Protein AF-A0A932JHH6-F1 (afdb_monomer_lite)

pLDDT: mean 76.96, std 13.88, range [39.34, 95.38]

Secondary structure (DSSP, 8-state):
--EEE--TT--GGGTTTTSEEEEEEPTT-------TTEEEEE----S--HHHHHHHHHTT---BTTB-HHHHHHHHHHHHHHHHHSS--

Sequence (89 aa):
MRIGIFGGSFNPVHNVRLCRFVVFSRPGAARRRAPAAVRFAPFDALGISASDIRRRLESGKSVKRLVPAVIEKDLKNYFGRTRSTRIQK

Foldseek 3Di:
DDEDEDDDPDDCQVPLVPHQAEAEDEPPDDDDDDPPSYHYDYDPDDPADPVVVLVCLLVVHDCPPVDPPVCRVVSNVVSVVVVVVVVPD

Structure (mmCIF, N/CA/C/O backbone):
data_AF-A0A932JHH6-F1
#
_entry.id   AF-A0A932JHH6-F1
#
loop_
_atom_site.group_PDB
_atom_site.id
_atom_site.type_symbol
_atom_site.label_atom_id
_atom_site.label_alt_id
_atom_site.label_comp_id
_atom_site.label_asym_id
_atom_site.label_entity_id
_atom_site.label_seq_id
_atom_site.pdbx_PDB_ins_code
_atom_site.Cartn_x
_atom_site.Cartn_y
_atom_site.Cartn_z
_atom_site.occupancy
_atom_site.B_iso_or_equiv
_atom_site.auth_seq_id
_atom_site.auth_comp_id
_atom_site.auth_asym_id
_atom_site.auth_atom_id
_atom_site.pdbx_PDB_model_num
ATOM 1 N N . MET A 1 1 ? -4.557 -7.714 -22.054 1.00 49.84 1 MET A N 1
ATOM 2 C CA . MET A 1 1 ? -3.283 -7.075 -21.639 1.00 49.84 1 MET A CA 1
ATOM 3 C C . MET A 1 1 ? -3.022 -7.426 -20.173 1.00 49.84 1 MET A C 1
ATOM 5 O O . MET A 1 1 ? -3.935 -7.242 -19.383 1.00 49.84 1 MET A O 1
ATOM 9 N N . ARG A 1 2 ? -1.856 -7.986 -19.800 1.00 55.19 2 ARG A N 1
ATOM 10 C CA . ARG A 1 2 ? -1.540 -8.379 -18.405 1.00 55.19 2 ARG A CA 1
ATOM 11 C C . ARG A 1 2 ? -0.559 -7.373 -17.783 1.00 55.19 2 ARG A C 1
ATOM 13 O O . ARG A 1 2 ? 0.610 -7.345 -18.164 1.00 55.19 2 ARG A O 1
ATOM 20 N N . ILE A 1 3 ? -1.049 -6.521 -16.881 1.00 63.94 3 ILE A N 1
ATOM 21 C CA . ILE A 1 3 ? -0.228 -5.604 -16.073 1.00 63.94 3 ILE A CA 1
ATOM 22 C C . ILE A 1 3 ? 0.073 -6.304 -14.748 1.00 63.94 3 ILE A C 1
ATOM 24 O O . ILE A 1 3 ? -0.853 -6.765 -14.086 1.00 63.94 3 ILE A O 1
ATOM 28 N N . GLY A 1 4 ? 1.347 -6.377 -14.368 1.00 61.28 4 GLY A N 1
ATOM 29 C CA . GLY A 1 4 ? 1.752 -6.857 -13.049 1.00 61.28 4 GLY A CA 1
ATOM 30 C C . GLY A 1 4 ? 2.244 -5.701 -12.181 1.00 61.28 4 GLY A C 1
ATOM 31 O O . GLY A 1 4 ? 3.054 -4.885 -12.629 1.00 61.28 4 GLY A O 1
ATOM 32 N N . ILE A 1 5 ? 1.743 -5.624 -10.947 1.00 64.38 5 ILE A N 1
ATOM 33 C CA . ILE A 1 5 ? 2.182 -4.654 -9.938 1.00 64.38 5 ILE A CA 1
ATOM 34 C C . ILE A 1 5 ? 3.190 -5.362 -9.034 1.00 64.38 5 ILE A C 1
ATOM 36 O O . ILE A 1 5 ? 2.853 -6.348 -8.384 1.00 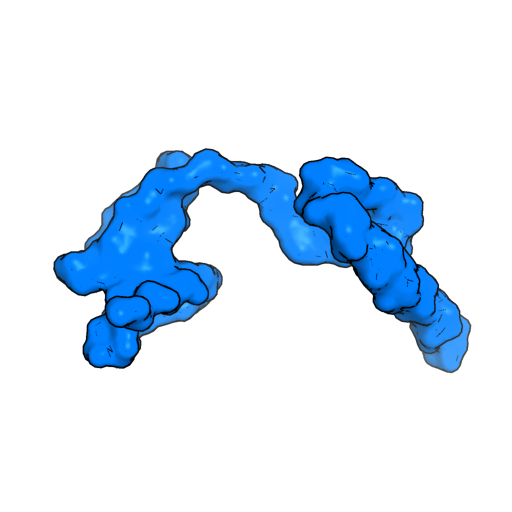64.38 5 ILE A O 1
ATOM 40 N N . PHE A 1 6 ? 4.423 -4.861 -8.993 1.00 63.22 6 PHE A N 1
ATOM 41 C CA . PHE A 1 6 ? 5.514 -5.455 -8.220 1.00 63.22 6 PHE A CA 1
ATOM 42 C C . PHE A 1 6 ? 6.206 -4.385 -7.368 1.00 63.22 6 PHE A C 1
ATOM 44 O O . PHE A 1 6 ? 6.313 -3.231 -7.782 1.00 63.22 6 PHE A O 1
ATOM 51 N N . GLY A 1 7 ? 6.691 -4.764 -6.184 1.00 59.44 7 GLY A N 1
ATOM 52 C CA . GLY A 1 7 ? 7.412 -3.877 -5.264 1.00 59.44 7 GLY A CA 1
ATOM 53 C C . GLY A 1 7 ? 8.485 -4.615 -4.454 1.00 59.44 7 GLY A C 1
ATOM 54 O O . GLY A 1 7 ? 8.551 -5.842 -4.469 1.00 59.44 7 GLY A O 1
ATOM 55 N N . GLY A 1 8 ? 9.330 -3.867 -3.736 1.00 66.81 8 GLY A N 1
ATOM 56 C CA . GLY A 1 8 ? 10.379 -4.411 -2.858 1.00 66.81 8 GLY A CA 1
ATOM 57 C C . GLY A 1 8 ? 11.705 -4.727 -3.568 1.00 66.81 8 GLY A C 1
ATOM 58 O O . GLY A 1 8 ? 12.128 -3.988 -4.449 1.00 66.81 8 GLY A O 1
ATOM 59 N N . SER A 1 9 ? 12.357 -5.828 -3.167 1.00 61.38 9 SER A N 1
ATOM 60 C CA . SER A 1 9 ? 13.628 -6.349 -3.726 1.00 61.38 9 SER A CA 1
ATOM 61 C C . SER A 1 9 ? 13.478 -6.953 -5.137 1.00 61.38 9 SER A C 1
ATOM 63 O O . SER A 1 9 ? 14.442 -7.403 -5.756 1.00 61.38 9 SER A O 1
ATOM 65 N N . PHE A 1 10 ? 12.251 -7.001 -5.664 1.00 63.06 10 PHE A N 1
ATOM 66 C CA . PHE A 1 10 ? 11.971 -7.676 -6.922 1.00 63.06 10 PHE A CA 1
ATOM 67 C C . PHE A 1 10 ? 12.709 -7.005 -8.084 1.00 63.06 10 PHE A C 1
ATOM 69 O O . PHE A 1 10 ? 12.537 -5.812 -8.333 1.00 63.06 10 PHE A O 1
ATOM 76 N N . ASN A 1 11 ? 13.521 -7.782 -8.803 1.00 65.12 11 ASN A N 1
ATOM 77 C CA . ASN A 1 11 ? 14.324 -7.280 -9.907 1.00 65.12 11 ASN A CA 1
ATOM 78 C C . ASN A 1 11 ? 13.602 -7.506 -11.255 1.00 65.12 11 ASN A C 1
ATOM 80 O O . ASN A 1 11 ? 13.572 -8.640 -11.745 1.00 65.12 11 ASN A O 1
ATOM 84 N N . PRO A 1 12 ? 13.009 -6.465 -11.874 1.00 63.00 12 PRO A N 1
ATOM 85 C CA . PRO A 1 12 ? 12.131 -6.632 -13.031 1.00 63.00 12 PRO A CA 1
ATOM 86 C C . PRO A 1 12 ? 12.864 -7.091 -14.299 1.00 63.00 12 PRO A C 1
ATOM 88 O O . PRO A 1 12 ? 12.222 -7.684 -15.163 1.00 63.00 12 PRO A O 1
ATOM 91 N N . VAL A 1 13 ? 14.187 -6.879 -14.417 1.00 64.81 13 VAL A N 1
ATOM 92 C CA . VAL A 1 13 ? 14.960 -7.231 -15.633 1.00 64.81 13 VAL A CA 1
ATOM 93 C C . VAL A 1 13 ? 14.851 -8.700 -16.029 1.00 64.81 13 VAL A C 1
ATOM 95 O O . VAL A 1 13 ? 14.834 -8.988 -17.220 1.00 64.81 13 VAL A O 1
ATOM 98 N N . HIS A 1 14 ? 14.722 -9.624 -15.076 1.00 67.56 14 HIS A N 1
ATOM 99 C CA . HIS A 1 14 ? 14.662 -11.055 -15.393 1.00 67.56 14 HIS A CA 1
ATOM 100 C C . HIS A 1 14 ? 13.277 -11.523 -15.869 1.00 67.56 14 HIS A C 1
ATOM 102 O O . HIS A 1 14 ? 13.159 -12.607 -16.425 1.00 67.56 14 HIS A O 1
ATOM 108 N N . ASN A 1 15 ? 12.231 -10.705 -15.694 1.00 66.56 15 ASN A N 1
ATOM 109 C CA . ASN A 1 15 ? 10.838 -11.127 -15.879 1.00 66.56 15 ASN A CA 1
ATOM 110 C C . ASN A 1 15 ? 10.060 -10.299 -16.917 1.00 66.56 15 ASN A C 1
ATOM 112 O O . ASN A 1 15 ? 8.875 -10.555 -17.135 1.00 66.56 15 ASN A O 1
ATOM 116 N N . VAL A 1 16 ? 10.701 -9.336 -17.595 1.00 66.12 16 VAL A N 1
ATOM 117 C CA . VAL A 1 16 ? 10.063 -8.449 -18.600 1.00 66.12 16 VAL A CA 1
ATOM 118 C C . VAL A 1 16 ? 9.382 -9.184 -19.759 1.00 66.12 16 VAL A C 1
ATOM 120 O O . VAL A 1 16 ? 8.502 -8.617 -20.398 1.00 66.12 16 VAL A O 1
ATOM 123 N N . ARG A 1 17 ? 9.748 -10.445 -20.028 1.00 76.38 17 ARG A N 1
ATOM 124 C CA . ARG A 1 17 ? 9.091 -11.278 -21.050 1.00 76.38 17 ARG A CA 1
ATOM 125 C C . ARG A 1 17 ? 7.693 -11.756 -20.639 1.00 76.38 17 ARG A C 1
ATOM 127 O O . ARG A 1 17 ? 6.886 -12.053 -21.510 1.00 76.38 17 ARG A O 1
ATOM 134 N N . LEU A 1 18 ? 7.403 -11.832 -19.338 1.00 77.94 18 LEU A N 1
ATOM 135 C CA . LEU A 1 18 ? 6.157 -12.406 -18.816 1.00 77.94 18 LEU A CA 1
ATOM 136 C C . LEU A 1 18 ? 5.042 -11.365 -18.667 1.00 77.94 18 LEU A C 1
ATOM 138 O O . LEU A 1 18 ? 3.860 -11.691 -18.775 1.00 77.94 18 LEU A O 1
ATOM 142 N N . CYS A 1 19 ? 5.402 -10.112 -18.390 1.00 77.56 19 CYS A N 1
ATOM 143 C CA . CYS A 1 19 ? 4.439 -9.041 -18.166 1.00 77.56 19 CYS A CA 1
ATOM 144 C C . CYS A 1 19 ? 5.068 -7.654 -18.328 1.00 77.56 19 CYS A C 1
ATOM 146 O O . CYS A 1 19 ? 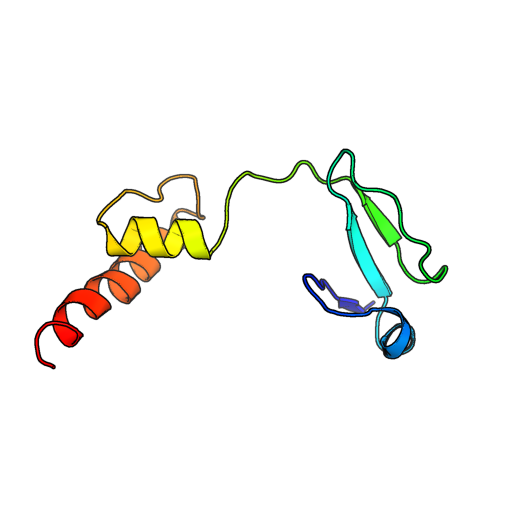6.288 -7.484 -18.306 1.00 77.56 19 CYS A O 1
ATOM 148 N N . ARG A 1 20 ? 4.206 -6.639 -18.460 1.00 78.25 20 ARG A N 1
ATOM 149 C CA . ARG A 1 20 ? 4.627 -5.236 -18.463 1.00 78.25 20 ARG A CA 1
ATOM 150 C C . ARG A 1 20 ? 4.705 -4.721 -17.029 1.00 78.25 20 ARG A C 1
ATOM 152 O O . ARG A 1 20 ? 3.715 -4.786 -16.299 1.00 78.25 20 ARG A O 1
ATOM 159 N N . PHE A 1 21 ? 5.862 -4.181 -16.660 1.00 82.31 21 PHE A N 1
ATOM 160 C CA . PHE A 1 21 ? 6.127 -3.676 -15.315 1.00 82.31 21 PHE A CA 1
ATOM 161 C C . PHE A 1 21 ? 5.788 -2.192 -15.197 1.00 82.31 21 PHE A C 1
ATOM 163 O O . PHE A 1 21 ? 6.169 -1.386 -16.053 1.00 82.31 21 PHE A O 1
ATOM 170 N N . VAL A 1 22 ? 5.128 -1.837 -14.094 1.00 83.62 22 VAL A N 1
ATOM 171 C CA . VAL A 1 22 ? 4.942 -0.452 -13.656 1.00 83.62 22 VAL A CA 1
ATOM 172 C C . VAL A 1 22 ? 5.605 -0.283 -12.291 1.00 83.62 22 VAL A C 1
ATOM 174 O O . VAL A 1 22 ? 5.288 -1.013 -11.356 1.00 83.62 22 VAL A O 1
ATOM 177 N N . VAL A 1 23 ? 6.538 0.660 -12.189 1.00 81.88 23 VAL A N 1
ATOM 178 C CA . VAL A 1 23 ? 7.285 0.973 -10.966 1.00 81.88 23 VAL A CA 1
ATOM 179 C C . VAL A 1 23 ? 6.825 2.323 -10.440 1.00 81.88 23 VAL A C 1
ATOM 181 O O . VAL A 1 23 ? 6.896 3.323 -11.151 1.00 81.88 23 VAL A O 1
ATOM 184 N N . PHE A 1 24 ? 6.379 2.361 -9.188 1.00 82.38 24 PHE A N 1
ATOM 185 C CA . PHE A 1 24 ? 6.000 3.604 -8.523 1.00 82.38 24 PHE A CA 1
ATOM 186 C C . PHE A 1 24 ? 7.233 4.269 -7.911 1.00 82.38 24 PHE A C 1
ATOM 188 O O . PHE A 1 24 ? 7.853 3.729 -6.993 1.00 82.38 24 PHE A O 1
ATOM 195 N N . SER A 1 25 ? 7.606 5.432 -8.438 1.00 75.88 25 SER A N 1
ATOM 196 C CA . SER A 1 25 ? 8.754 6.195 -7.951 1.00 75.88 25 SER A CA 1
ATOM 197 C C . SER A 1 25 ? 8.357 7.054 -6.754 1.00 75.88 25 SER A C 1
ATOM 199 O O . SER A 1 25 ? 7.385 7.804 -6.828 1.00 75.88 25 SER A O 1
ATOM 201 N N . ARG A 1 26 ? 9.146 6.992 -5.675 1.00 71.00 26 ARG A N 1
ATOM 202 C CA . ARG A 1 26 ? 9.071 7.959 -4.569 1.00 71.00 26 ARG A CA 1
ATOM 203 C C . ARG A 1 26 ? 9.663 9.307 -5.019 1.00 71.00 26 ARG A C 1
ATOM 205 O O . ARG A 1 26 ? 10.727 9.297 -5.645 1.00 71.00 26 ARG A O 1
ATOM 212 N N . PRO A 1 27 ? 9.043 10.449 -4.674 1.00 67.81 27 PRO A N 1
ATOM 213 C CA . PRO A 1 27 ? 9.645 11.765 -4.874 1.00 67.81 27 PRO A CA 1
ATOM 214 C C . PRO A 1 27 ? 11.042 11.829 -4.236 1.00 67.81 27 PRO A C 1
ATOM 216 O O . PRO A 1 27 ? 11.228 11.367 -3.111 1.00 67.81 27 PRO A O 1
ATOM 219 N N . GLY A 1 28 ? 12.034 12.337 -4.973 1.00 71.12 28 GLY A N 1
ATOM 220 C CA . GLY A 1 28 ? 13.431 12.429 -4.521 1.00 71.12 28 GLY A CA 1
ATOM 221 C C . GLY A 1 28 ? 14.270 11.149 -4.659 1.00 71.12 28 GLY A C 1
ATOM 222 O O . GLY A 1 28 ? 15.479 11.195 -4.446 1.00 71.12 28 GLY A O 1
ATOM 223 N N . ALA A 1 29 ? 13.687 10.011 -5.054 1.00 70.88 29 ALA A N 1
ATOM 224 C CA . ALA A 1 29 ? 14.464 8.805 -5.328 1.00 70.88 29 ALA A CA 1
ATOM 225 C C . ALA A 1 29 ? 15.210 8.917 -6.668 1.00 70.88 29 ALA A C 1
ATOM 227 O O . ALA A 1 29 ? 14.618 9.253 -7.697 1.00 70.88 29 ALA A O 1
ATOM 228 N N . ALA A 1 30 ? 16.503 8.577 -6.675 1.00 67.75 30 ALA A N 1
ATOM 229 C CA . ALA A 1 30 ? 17.295 8.534 -7.900 1.00 67.75 30 ALA A CA 1
ATOM 230 C C . ALA A 1 30 ? 16.679 7.538 -8.895 1.00 67.75 30 ALA A C 1
ATOM 232 O O . ALA A 1 30 ? 16.492 6.354 -8.589 1.00 67.75 30 ALA A O 1
ATOM 233 N N . ARG A 1 31 ? 16.369 8.012 -10.106 1.00 65.69 31 ARG A N 1
ATOM 234 C CA . ARG A 1 31 ? 15.824 7.169 -11.171 1.00 65.69 31 ARG A CA 1
ATOM 235 C C . ARG A 1 31 ? 16.897 6.172 -11.609 1.00 65.69 31 ARG A C 1
ATOM 237 O O . ARG A 1 31 ? 17.819 6.516 -12.343 1.00 65.69 31 ARG A O 1
ATOM 244 N N . ARG A 1 32 ? 16.797 4.926 -11.144 1.00 69.06 32 ARG A N 1
ATOM 245 C CA . ARG A 1 32 ? 17.679 3.842 -11.596 1.00 69.06 32 ARG A CA 1
ATOM 246 C C . ARG A 1 32 ? 17.390 3.506 -13.060 1.00 69.06 32 ARG A C 1
ATOM 248 O O . ARG A 1 32 ? 16.235 3.535 -13.488 1.00 69.06 32 ARG A O 1
ATOM 255 N N . ARG A 1 33 ? 18.436 3.161 -13.822 1.00 70.88 33 ARG A N 1
ATOM 256 C CA . ARG A 1 33 ? 18.277 2.644 -15.191 1.00 70.88 33 ARG A CA 1
ATOM 257 C C . ARG A 1 33 ? 17.423 1.378 -15.137 1.00 70.88 33 ARG A C 1
ATOM 259 O O . ARG A 1 33 ? 17.709 0.475 -14.354 1.00 70.88 33 ARG A O 1
ATOM 266 N N . ALA A 1 34 ? 16.391 1.323 -15.967 1.00 72.94 34 ALA A N 1
ATOM 267 C CA . ALA A 1 34 ? 15.555 0.146 -16.151 1.00 72.94 34 ALA A CA 1
ATOM 268 C C . ALA A 1 34 ? 15.362 -0.108 -17.653 1.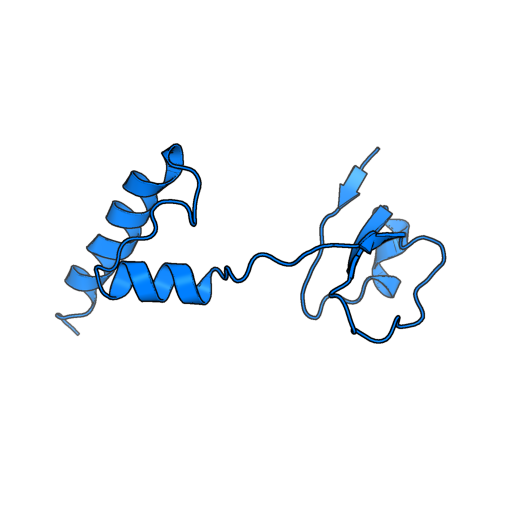00 72.94 34 ALA A C 1
ATOM 270 O O . ALA A 1 34 ? 15.478 0.834 -18.442 1.00 72.94 34 ALA A O 1
ATOM 271 N N . PRO A 1 35 ? 15.065 -1.352 -18.064 1.00 76.00 35 PRO A N 1
ATOM 272 C CA . PRO A 1 35 ? 14.734 -1.661 -19.451 1.00 76.00 35 PRO A CA 1
ATOM 273 C C . PRO A 1 35 ? 13.567 -0.816 -19.961 1.00 76.00 35 PRO A C 1
ATOM 275 O O . PRO A 1 35 ? 12.656 -0.499 -19.197 1.00 76.00 35 PRO A O 1
ATOM 278 N N . ALA A 1 36 ? 13.529 -0.554 -21.269 1.00 76.12 36 ALA A N 1
ATOM 279 C CA . ALA A 1 36 ? 12.456 0.213 -21.916 1.00 76.12 36 ALA A CA 1
ATOM 280 C C . ALA A 1 36 ? 11.042 -0.357 -21.662 1.00 76.12 36 ALA A C 1
ATOM 282 O O . ALA A 1 36 ? 10.050 0.369 -21.707 1.00 76.12 36 ALA A O 1
ATOM 283 N N . ALA A 1 37 ? 10.941 -1.654 -21.355 1.00 80.88 37 ALA A N 1
ATOM 284 C CA . ALA A 1 37 ? 9.688 -2.324 -21.014 1.00 80.88 37 ALA A CA 1
ATOM 285 C C . ALA A 1 37 ? 9.102 -1.919 -19.641 1.00 80.88 37 ALA A C 1
ATOM 287 O O . ALA A 1 37 ? 7.935 -2.211 -19.369 1.00 80.88 37 ALA A O 1
ATOM 288 N N . VAL A 1 38 ? 9.880 -1.252 -18.781 1.00 81.56 38 VAL A N 1
ATOM 289 C CA . VAL A 1 38 ? 9.463 -0.810 -17.444 1.00 81.56 38 VAL A CA 1
ATOM 290 C C . VAL A 1 38 ? 8.961 0.632 -17.506 1.00 81.56 38 VAL A C 1
ATOM 292 O O . VAL A 1 38 ? 9.698 1.548 -17.869 1.00 81.56 38 VAL A O 1
ATOM 295 N N . ARG A 1 39 ? 7.704 0.863 -17.114 1.00 83.75 39 ARG A N 1
ATOM 296 C CA . ARG A 1 39 ? 7.146 2.218 -16.986 1.00 83.75 39 ARG A CA 1
ATOM 297 C C . ARG A 1 39 ? 7.279 2.708 -15.552 1.00 83.75 39 ARG A C 1
ATOM 299 O O . ARG A 1 39 ? 6.878 2.008 -14.632 1.00 83.75 39 ARG A O 1
ATOM 306 N N . PHE A 1 40 ? 7.773 3.926 -15.366 1.00 81.69 40 PHE A N 1
ATOM 307 C CA . PHE A 1 40 ? 7.758 4.581 -14.060 1.00 81.69 40 PHE A CA 1
ATOM 308 C C . PHE A 1 40 ? 6.510 5.453 -13.931 1.00 81.69 40 PHE A C 1
ATOM 310 O O . PHE A 1 40 ? 6.215 6.229 -14.839 1.00 81.69 40 PHE A O 1
ATOM 317 N N . ALA A 1 41 ? 5.797 5.320 -12.818 1.00 83.19 41 ALA A N 1
ATOM 318 C CA . ALA A 1 41 ? 4.657 6.148 -12.460 1.00 83.19 41 ALA A CA 1
ATOM 319 C C . ALA A 1 41 ? 5.023 7.004 -11.235 1.00 83.19 41 ALA A C 1
ATOM 321 O O . ALA A 1 41 ? 5.523 6.452 -10.248 1.00 83.19 41 ALA A O 1
ATOM 322 N N . PRO A 1 42 ? 4.820 8.332 -11.275 1.00 77.81 42 PRO A N 1
ATOM 323 C CA . PRO A 1 42 ? 4.955 9.157 -10.081 1.00 77.81 42 PRO A CA 1
ATOM 324 C C . PRO A 1 42 ? 3.893 8.748 -9.054 1.00 77.81 42 PRO A C 1
ATOM 326 O O . PRO A 1 42 ? 2.767 8.409 -9.422 1.00 77.81 42 PRO A O 1
ATOM 329 N N . PHE A 1 43 ? 4.261 8.746 -7.774 1.00 81.56 43 PHE A N 1
ATOM 330 C CA . PHE A 1 43 ? 3.345 8.403 -6.694 1.00 81.56 43 PHE A CA 1
ATOM 331 C C . PHE A 1 43 ? 3.672 9.174 -5.422 1.00 81.56 43 PHE A C 1
ATOM 333 O O . PHE A 1 43 ? 4.754 9.017 -4.848 1.00 81.56 43 PHE A O 1
ATOM 340 N N . ASP A 1 44 ? 2.694 9.943 -4.950 1.00 79.25 44 ASP A N 1
ATOM 341 C CA . ASP A 1 44 ? 2.735 10.540 -3.624 1.00 79.25 44 ASP A CA 1
ATOM 342 C C . ASP A 1 44 ? 2.380 9.486 -2.611 1.00 79.25 44 ASP A C 1
ATOM 344 O O . ASP A 1 44 ? 1.248 9.014 -2.470 1.00 79.25 44 ASP A O 1
ATOM 348 N N . ALA A 1 45 ? 3.421 9.044 -1.942 1.00 74.50 45 ALA A N 1
ATOM 349 C CA . ALA A 1 45 ? 3.285 7.836 -1.204 1.00 74.50 45 ALA A CA 1
ATOM 350 C C . ALA A 1 45 ? 2.684 8.099 0.164 1.00 74.50 45 ALA A C 1
ATOM 352 O O . ALA A 1 45 ? 3.316 8.652 1.065 1.00 74.50 45 ALA A O 1
ATOM 353 N N . LEU A 1 46 ? 1.447 7.629 0.279 1.00 76.50 46 LEU A N 1
ATOM 354 C CA . LEU A 1 46 ? 0.668 7.544 1.497 1.00 76.50 46 LEU A CA 1
ATOM 355 C C . LEU A 1 46 ? 1.571 6.963 2.590 1.00 76.50 46 LEU A C 1
ATOM 357 O O . LEU A 1 46 ? 2.148 5.889 2.413 1.00 76.50 46 LEU A O 1
ATOM 361 N N . GLY A 1 47 ? 1.753 7.689 3.694 1.00 80.50 47 GLY A N 1
ATOM 362 C CA . GLY A 1 47 ? 2.571 7.286 4.847 1.00 80.50 47 GLY A CA 1
ATOM 363 C C . GLY A 1 47 ? 1.982 6.101 5.624 1.00 80.50 47 GLY A C 1
ATOM 364 O O . GLY A 1 47 ? 1.928 6.119 6.846 1.00 80.50 47 GLY A O 1
ATOM 365 N N . ILE A 1 48 ? 1.486 5.092 4.911 1.00 86.12 48 ILE A N 1
ATOM 366 C CA . ILE A 1 48 ? 0.762 3.928 5.398 1.00 86.12 48 ILE A CA 1
ATOM 367 C C . ILE A 1 48 ? 1.581 2.695 5.018 1.00 86.12 48 ILE A C 1
ATOM 369 O O . ILE A 1 48 ? 2.043 2.555 3.886 1.00 86.12 48 ILE A O 1
ATOM 373 N N . SER A 1 49 ? 1.761 1.777 5.966 1.00 87.94 49 SER A N 1
ATOM 374 C CA . SER A 1 49 ? 2.404 0.487 5.713 1.00 87.94 49 SER A CA 1
ATOM 375 C C . SER A 1 49 ? 1.663 -0.638 6.426 1.00 87.94 49 SER A C 1
ATOM 377 O O . SER A 1 49 ? 1.079 -0.434 7.491 1.00 87.94 49 SER A O 1
ATOM 379 N N . ALA A 1 50 ? 1.729 -1.852 5.874 1.00 89.75 50 ALA A N 1
ATOM 380 C CA . ALA A 1 50 ? 1.125 -3.027 6.501 1.00 89.75 50 ALA A CA 1
ATOM 381 C C . ALA A 1 50 ? 1.699 -3.292 7.904 1.00 89.75 50 ALA A C 1
ATOM 383 O O . ALA A 1 50 ? 0.960 -3.667 8.810 1.00 89.75 50 ALA A O 1
ATOM 384 N N . SER A 1 51 ? 3.000 -3.059 8.111 1.00 90.44 51 SER A N 1
ATOM 385 C CA . SER A 1 51 ? 3.638 -3.209 9.425 1.00 90.44 51 SER A CA 1
ATOM 386 C C . SER A 1 51 ? 3.097 -2.217 10.454 1.00 90.44 51 SER A C 1
ATOM 388 O O . SER A 1 51 ? 2.869 -2.595 11.599 1.00 90.44 51 SER A O 1
ATOM 390 N N . ASP A 1 52 ? 2.852 -0.969 10.055 1.00 92.44 52 ASP A N 1
ATOM 391 C CA . ASP A 1 52 ? 2.260 0.043 10.932 1.00 92.44 52 ASP A CA 1
ATOM 392 C C . ASP A 1 52 ? 0.778 -0.252 11.237 1.00 92.44 52 ASP A C 1
ATOM 394 O O . ASP A 1 52 ? 0.358 -0.194 12.391 1.00 92.44 52 ASP A O 1
ATOM 398 N N . ILE A 1 53 ? -0.002 -0.681 10.234 1.00 93.56 53 ILE A N 1
ATOM 399 C CA . ILE A 1 53 ? -1.396 -1.126 10.418 1.00 93.56 53 ILE A CA 1
ATOM 400 C C . ILE A 1 53 ? -1.474 -2.292 11.413 1.00 93.56 53 ILE A C 1
ATOM 402 O O . ILE A 1 53 ? -2.248 -2.222 12.368 1.00 93.56 53 ILE A O 1
ATOM 406 N N . ARG A 1 54 ? -0.652 -3.338 11.231 1.00 92.69 54 ARG A N 1
ATOM 407 C CA . ARG A 1 54 ? -0.595 -4.493 12.145 1.00 92.69 54 ARG A CA 1
ATOM 408 C C . ARG A 1 54 ? -0.272 -4.059 13.570 1.00 92.69 54 ARG A C 1
ATOM 410 O O . ARG A 1 54 ? -1.026 -4.378 14.480 1.00 92.69 54 ARG A O 1
ATOM 417 N N . ARG A 1 55 ? 0.773 -3.244 13.747 1.00 91.56 55 ARG A N 1
ATOM 418 C CA . ARG A 1 55 ? 1.180 -2.722 15.061 1.00 91.56 55 ARG A CA 1
ATOM 419 C C . ARG A 1 55 ? 0.060 -1.936 15.742 1.00 91.56 55 ARG A C 1
ATOM 421 O O . ARG A 1 55 ? -0.145 -2.086 16.945 1.00 91.56 55 ARG A O 1
ATOM 428 N N . ARG A 1 56 ? -0.670 -1.093 14.996 1.00 92.69 56 ARG A N 1
ATOM 429 C CA . ARG A 1 56 ? -1.829 -0.352 15.521 1.00 92.69 56 ARG A CA 1
ATOM 430 C C . ARG A 1 56 ? -2.922 -1.306 15.998 1.00 92.69 56 ARG A C 1
ATOM 432 O O . ARG A 1 56 ? -3.341 -1.181 17.145 1.00 92.69 56 ARG A O 1
ATOM 439 N N . LEU A 1 57 ? -3.321 -2.271 15.168 1.00 93.06 57 LEU A N 1
ATOM 440 C CA . LEU A 1 57 ? -4.343 -3.267 15.511 1.00 93.06 57 LEU A CA 1
ATOM 441 C C . LEU A 1 57 ? -3.942 -4.092 16.742 1.00 93.06 57 LEU A C 1
ATOM 443 O O . LEU A 1 57 ? -4.718 -4.204 17.688 1.00 93.06 57 LEU A O 1
ATOM 447 N N . GLU A 1 58 ? -2.700 -4.575 16.782 1.00 89.50 58 GLU A N 1
ATOM 448 C CA . GLU A 1 58 ? -2.127 -5.321 17.912 1.00 89.50 58 GLU A CA 1
ATOM 449 C C . GLU A 1 58 ? -1.989 -4.483 19.186 1.00 89.50 58 GLU A C 1
ATOM 451 O O . GLU A 1 58 ? -1.894 -5.044 20.273 1.00 89.50 58 GLU A O 1
ATOM 456 N N . SER A 1 59 ? -1.983 -3.152 19.075 1.00 89.75 59 SER A N 1
ATOM 457 C CA . SER A 1 59 ? -1.964 -2.214 20.205 1.00 89.75 59 SER A CA 1
ATOM 458 C C . SER A 1 59 ? -3.361 -1.715 20.593 1.00 89.75 59 SER A C 1
ATOM 460 O O . SER A 1 59 ? -3.473 -0.890 21.494 1.00 89.75 59 SER A O 1
ATOM 462 N N . GLY A 1 60 ? -4.428 -2.169 19.925 1.00 89.31 60 GLY A N 1
ATOM 463 C CA . GLY A 1 60 ? -5.791 -1.662 20.133 1.00 89.31 60 GLY A CA 1
ATOM 464 C C . GLY A 1 60 ? -6.026 -0.245 19.589 1.00 89.31 60 GLY A C 1
ATOM 465 O O . GLY A 1 60 ? -7.037 0.379 19.901 1.00 89.31 60 GLY A O 1
ATOM 466 N N . LYS A 1 61 ? -5.105 0.287 18.777 1.00 91.44 61 LYS A N 1
ATOM 467 C CA . LYS A 1 61 ? -5.232 1.605 18.143 1.00 91.44 61 LYS A CA 1
ATOM 468 C C . LYS A 1 61 ? -6.138 1.521 16.916 1.00 91.44 61 LYS A C 1
ATOM 470 O O . LYS A 1 61 ? -6.158 0.526 16.192 1.00 91.44 61 LYS A O 1
ATOM 475 N N . SER A 1 62 ? -6.857 2.609 16.655 1.00 90.94 62 SER A N 1
ATOM 476 C CA . SER A 1 62 ? -7.720 2.724 15.480 1.00 90.94 62 SER A CA 1
ATOM 477 C C . SER A 1 62 ? -6.914 2.730 14.178 1.00 90.94 62 SER A C 1
ATOM 479 O O . SER A 1 62 ? -5.839 3.326 14.098 1.00 90.94 62 SER A O 1
ATOM 481 N N . VAL A 1 63 ? -7.476 2.101 13.144 1.00 93.50 63 VAL A N 1
ATOM 482 C CA . VAL A 1 63 ? -6.987 2.146 11.755 1.00 93.50 63 VAL A CA 1
ATOM 483 C C . VAL A 1 63 ? -7.996 2.796 10.804 1.00 93.50 63 VAL A C 1
ATOM 485 O O . VAL A 1 63 ? -7.855 2.698 9.586 1.00 93.50 63 VAL A O 1
ATOM 488 N N . LYS A 1 64 ? -9.011 3.481 11.350 1.00 92.94 64 LYS A N 1
ATOM 489 C CA . LYS A 1 64 ? -10.033 4.180 10.561 1.00 92.94 64 LYS A CA 1
ATOM 490 C C . LYS A 1 64 ? -9.362 5.152 9.589 1.00 92.94 64 LYS A C 1
ATOM 492 O O . LYS A 1 64 ? -8.464 5.891 9.990 1.00 92.94 64 LYS A O 1
ATOM 497 N N . ARG A 1 65 ? -9.818 5.176 8.334 1.00 91.12 65 ARG A N 1
ATOM 498 C CA . ARG A 1 65 ? -9.251 5.973 7.218 1.00 91.12 65 ARG A CA 1
ATOM 499 C C . ARG A 1 65 ? -7.868 5.536 6.713 1.00 91.12 65 ARG A C 1
ATOM 501 O O . ARG A 1 65 ? -7.407 6.092 5.724 1.00 91.12 65 ARG A O 1
ATOM 508 N N . LEU A 1 66 ? -7.210 4.560 7.343 1.00 92.06 66 LEU A N 1
ATOM 509 C CA . LEU A 1 66 ? -5.964 3.969 6.824 1.00 92.06 66 LEU A CA 1
ATOM 510 C C . LEU A 1 66 ? -6.223 2.758 5.931 1.00 92.06 66 LEU A C 1
ATOM 512 O O . LEU A 1 66 ? -5.354 2.335 5.173 1.00 92.06 66 LEU A O 1
ATOM 516 N N . VAL A 1 67 ? -7.415 2.187 6.062 1.00 93.06 67 VAL A N 1
ATOM 517 C CA . VAL A 1 67 ? -7.901 1.041 5.308 1.00 93.06 67 VAL A CA 1
ATOM 518 C C . VAL A 1 67 ? -9.334 1.319 4.850 1.00 93.06 67 VAL A C 1
ATOM 520 O O . VAL A 1 67 ? -10.025 2.125 5.482 1.00 93.06 67 VAL A O 1
ATOM 523 N N . PRO A 1 68 ? -9.804 0.670 3.774 1.00 94.12 68 PRO A N 1
ATOM 524 C CA . PRO A 1 68 ? -11.211 0.712 3.398 1.00 94.12 68 PRO A CA 1
ATOM 525 C C . PRO A 1 68 ? -12.118 0.277 4.556 1.00 94.12 68 PRO A C 1
ATOM 527 O O . PRO A 1 68 ? -11.855 -0.734 5.207 1.00 94.12 68 PRO A O 1
ATOM 530 N N . ALA A 1 69 ? -13.216 1.005 4.779 1.00 93.56 69 ALA A N 1
ATOM 531 C CA . ALA A 1 69 ? -14.136 0.749 5.892 1.00 93.56 69 ALA A CA 1
ATOM 532 C C . ALA A 1 69 ? -14.672 -0.696 5.906 1.00 93.56 69 ALA A C 1
ATOM 534 O O . ALA A 1 69 ? -14.842 -1.290 6.969 1.00 93.56 69 ALA A O 1
ATOM 535 N N . VAL A 1 70 ? -14.870 -1.278 4.717 1.00 95.38 70 VAL A N 1
ATOM 536 C CA . VAL A 1 70 ? -15.366 -2.649 4.533 1.00 95.38 70 VAL A CA 1
ATOM 537 C C . VAL A 1 70 ? -14.464 -3.711 5.173 1.00 95.38 70 VAL A C 1
ATOM 539 O O . VAL A 1 70 ? -14.980 -4.700 5.675 1.00 95.38 70 VAL A O 1
ATOM 542 N N . ILE A 1 71 ? -13.144 -3.491 5.240 1.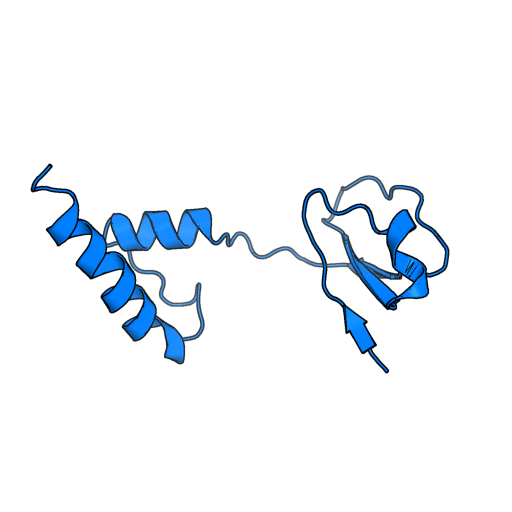00 94.44 71 ILE A N 1
ATOM 543 C CA . ILE A 1 71 ? -12.206 -4.470 5.818 1.00 94.44 71 ILE A CA 1
ATOM 544 C C . ILE A 1 71 ? -11.855 -4.196 7.286 1.00 94.44 71 ILE A C 1
ATOM 546 O O . ILE A 1 71 ? -11.133 -4.978 7.904 1.00 94.44 71 ILE A O 1
ATOM 550 N N . GLU A 1 72 ? -12.337 -3.098 7.881 1.00 92.25 72 GLU A N 1
ATOM 551 C CA . GLU A 1 72 ? -11.975 -2.733 9.259 1.00 92.25 72 GLU A CA 1
ATOM 552 C C . GLU A 1 72 ? -12.398 -3.800 10.275 1.00 92.25 72 GLU A C 1
ATOM 554 O O . GLU A 1 72 ? -11.647 -4.105 11.206 1.00 92.25 72 GLU A O 1
ATOM 559 N N . LYS A 1 73 ? -13.598 -4.369 10.104 1.00 90.56 73 LYS A N 1
ATOM 560 C CA . LYS A 1 73 ? -14.139 -5.399 10.999 1.00 90.56 73 LYS A CA 1
ATOM 561 C C . LYS A 1 73 ? -13.317 -6.684 10.917 1.00 90.56 73 LYS A C 1
ATOM 563 O O . LYS A 1 73 ? -12.933 -7.226 11.952 1.00 90.56 73 LYS A O 1
ATOM 568 N N . ASP A 1 74 ? -12.991 -7.118 9.705 1.00 92.94 74 ASP A N 1
ATOM 569 C CA . ASP A 1 74 ? -12.230 -8.347 9.472 1.00 92.94 74 ASP A CA 1
ATOM 570 C C . ASP A 1 74 ? -10.814 -8.242 10.037 1.00 92.94 74 ASP A C 1
ATOM 572 O O . ASP A 1 74 ? -10.347 -9.149 10.727 1.00 92.94 74 ASP A O 1
ATOM 576 N N . LEU A 1 75 ? -10.160 -7.092 9.846 1.00 92.56 75 LEU A N 1
ATOM 577 C CA . LEU A 1 75 ? -8.848 -6.816 10.425 1.00 92.56 75 LEU A CA 1
ATOM 578 C C . LEU A 1 75 ? -8.884 -6.838 11.959 1.00 92.56 75 LEU A C 1
ATOM 580 O O . LEU A 1 75 ? -8.036 -7.474 12.584 1.00 92.56 75 LEU A O 1
ATOM 584 N N . LYS A 1 76 ? -9.872 -6.188 12.587 1.00 89.25 76 LYS A N 1
ATOM 585 C CA . LYS A 1 76 ? -10.020 -6.215 14.053 1.00 89.25 76 LYS A CA 1
ATOM 586 C C . LYS A 1 76 ? -10.240 -7.632 14.578 1.00 89.25 76 LYS A C 1
ATOM 588 O O . LYS A 1 76 ? -9.624 -8.002 15.572 1.00 89.25 76 LYS A O 1
ATOM 593 N N . ASN A 1 77 ? -11.064 -8.431 13.904 1.00 89.50 77 ASN A N 1
ATOM 594 C CA . ASN A 1 77 ? -11.333 -9.812 14.302 1.00 89.50 77 ASN A CA 1
ATOM 595 C C . ASN A 1 77 ? -10.086 -10.696 14.181 1.00 89.50 77 ASN A C 1
ATOM 597 O O . ASN A 1 77 ? -9.777 -11.463 15.094 1.00 89.50 77 ASN A O 1
ATOM 601 N N . TYR A 1 78 ? -9.359 -10.571 13.069 1.00 89.81 78 TYR A N 1
ATOM 602 C CA . TYR A 1 78 ? -8.160 -11.361 12.809 1.00 89.81 78 TYR A CA 1
ATOM 603 C C . TYR A 1 78 ? -7.036 -11.024 13.795 1.00 89.81 78 TYR A C 1
ATOM 605 O O . TYR A 1 78 ? -6.520 -11.911 14.468 1.00 89.81 78 TYR A O 1
ATOM 613 N N . PHE A 1 79 ? -6.696 -9.739 13.939 1.00 87.25 79 PHE A N 1
ATOM 614 C CA . PHE A 1 79 ? -5.585 -9.300 14.793 1.00 87.25 79 PHE A CA 1
ATOM 615 C C . PHE A 1 79 ? -5.952 -9.203 16.283 1.00 87.25 79 PHE A C 1
ATOM 617 O O . PHE A 1 79 ? -5.069 -9.263 17.137 1.00 87.25 79 PHE A O 1
ATOM 624 N N . GLY A 1 80 ? -7.241 -9.097 16.618 1.00 73.19 80 GLY A N 1
ATOM 625 C CA . GLY A 1 80 ? -7.734 -9.162 17.996 1.00 73.19 80 GLY A CA 1
ATOM 626 C C . GLY A 1 80 ? -7.644 -10.569 18.592 1.00 73.19 80 GLY A C 1
ATOM 627 O O . GLY A 1 80 ? -7.293 -10.712 19.763 1.00 73.19 80 GLY A O 1
ATOM 628 N N . ARG A 1 81 ? -7.871 -11.617 17.783 1.00 65.44 81 ARG A N 1
ATOM 629 C CA . ARG A 1 81 ? -7.710 -13.022 18.207 1.00 65.44 81 ARG A CA 1
ATOM 630 C C . ARG A 1 81 ? -6.267 -13.375 18.558 1.00 65.44 81 ARG A C 1
ATOM 632 O O . ARG A 1 81 ? -6.049 -14.127 19.504 1.00 65.44 81 ARG A O 1
ATOM 639 N N . THR A 1 82 ? -5.289 -12.793 17.866 1.00 57.56 82 THR A N 1
ATOM 640 C CA . THR A 1 82 ? -3.859 -13.084 18.066 1.00 57.56 82 THR A CA 1
ATOM 641 C C . THR A 1 82 ? -3.361 -12.738 19.475 1.00 57.56 82 THR A C 1
ATOM 643 O O . THR A 1 82 ? -2.379 -13.319 19.931 1.00 57.56 82 THR A O 1
ATOM 646 N N . ARG A 1 83 ? -4.044 -11.841 20.208 1.00 54.91 83 ARG A N 1
ATOM 647 C CA . ARG A 1 83 ? -3.744 -11.563 21.626 1.00 54.91 83 ARG A CA 1
ATOM 648 C C . ARG A 1 83 ? -4.124 -12.713 22.562 1.00 54.91 83 ARG A C 1
ATOM 650 O O . ARG A 1 83 ? -3.419 -12.930 23.539 1.00 54.91 83 ARG A O 1
ATOM 657 N N . SER A 1 84 ? -5.187 -13.464 22.267 1.00 51.12 84 SER A N 1
ATOM 658 C CA . SE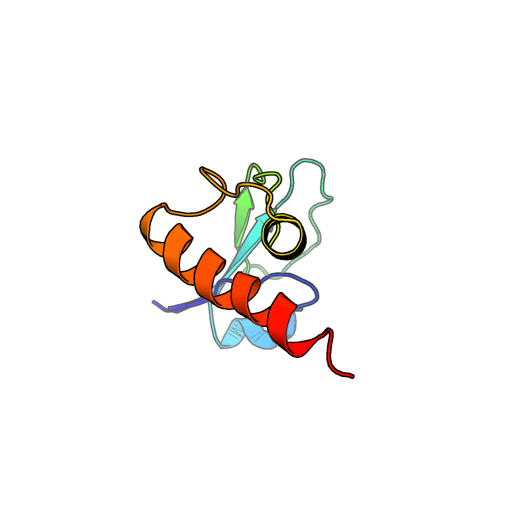R A 1 84 ? -5.657 -14.547 23.145 1.00 51.12 84 SER A CA 1
ATOM 659 C C . SER A 1 84 ? -4.776 -15.794 23.068 1.00 51.12 84 SER A C 1
ATOM 661 O O . SER A 1 84 ? -4.682 -16.533 24.040 1.00 51.12 84 SER A O 1
ATOM 663 N N . THR A 1 85 ? -4.110 -16.030 21.935 1.00 52.88 85 THR A N 1
ATOM 664 C CA . THR A 1 85 ? -3.284 -17.231 21.725 1.00 52.88 85 THR A CA 1
ATOM 665 C C . THR A 1 85 ? -1.830 -17.053 22.160 1.00 52.88 85 THR A C 1
ATOM 667 O O . THR A 1 85 ? -1.136 -18.040 22.371 1.00 52.88 85 THR A O 1
ATOM 670 N N . ARG A 1 86 ? -1.345 -15.810 22.296 1.00 52.34 86 ARG A N 1
ATOM 671 C CA . ARG A 1 86 ? 0.064 -15.520 22.627 1.00 52.34 86 ARG A CA 1
ATOM 672 C C . ARG A 1 86 ? 0.367 -15.412 24.124 1.00 52.34 86 ARG A C 1
ATOM 674 O O . ARG A 1 86 ? 1.535 -15.340 24.467 1.00 52.34 86 ARG A O 1
ATOM 681 N N . ILE A 1 87 ? -0.651 -15.390 24.988 1.00 54.19 87 ILE A N 1
ATOM 682 C CA . ILE A 1 87 ? -0.490 -15.295 26.455 1.00 54.19 87 ILE A CA 1
ATOM 683 C C . ILE A 1 87 ? -0.462 -16.694 27.116 1.00 54.19 87 ILE A C 1
ATOM 685 O O . ILE A 1 87 ? -0.218 -16.811 28.308 1.00 54.19 87 ILE A O 1
ATOM 689 N N . GLN A 1 88 ? -0.654 -17.775 26.350 1.00 44.56 88 GLN A N 1
ATOM 690 C CA . GLN A 1 88 ? -0.615 -19.156 26.859 1.00 44.56 88 GLN A CA 1
ATOM 691 C C . GLN A 1 88 ? 0.603 -19.962 26.371 1.00 44.56 88 GLN A C 1
ATOM 693 O O . GLN A 1 88 ? 0.505 -21.177 26.204 1.00 44.56 88 GLN A O 1
ATOM 698 N N . LYS A 1 89 ? 1.740 -19.315 26.097 1.00 39.34 89 LYS A N 1
ATOM 699 C CA . LYS A 1 89 ? 2.976 -20.029 25.760 1.00 39.34 89 LYS A CA 1
ATOM 700 C C . LYS A 1 89 ? 4.183 -19.433 26.457 1.00 39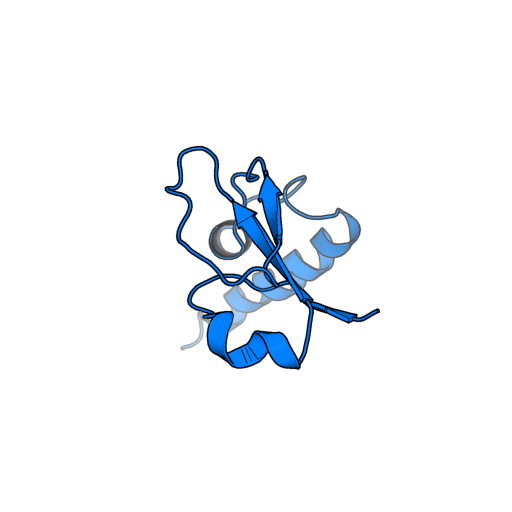.34 89 LYS A C 1
ATOM 702 O O . LYS A 1 89 ? 4.248 -18.186 26.505 1.00 39.34 89 LYS A O 1
#

Radius of gyration: 18.21 Å; chains: 1; bounding box: 34×32×49 Å